Protein AF-A0A8S8YM95-F1 (afdb_monomer)

Foldseek 3Di:
DQQCPQPAAAPVVVDPDDDHAQCSNAQDPADDPGHRAHQQCNLRHHPVQALQSNFNQARDQQASLNAGCRPVGPRHAPCSPDRDRRPDPPDNVDVPDDDDDDPPPDPPPPPPPVPDPDPPWDWDDDDPDIDGD

Mean predicted aligned error: 15.98 Å

pLDDT: mean 72.04, std 20.84, range [33.16, 95.81]

Secondary structure (DSSP, 8-state):
--SS-SSPEEGGG--SS-PEES-TTS-----SSSTTS--SSSSSS-TTT-TTTT-TT----SS-SS----TTSTT--TTTTS-S----TTTGGGTTS---S-----TTSHHHHTSSS-TT--EEEETTEEEE-

Radius of gyration: 26.48 Å; Cα contacts (8 Å, |Δi|>4): 228; chains: 1; bounding box: 58×29×71 Å

Solvent-accessible surface area (backbone atoms only — not comparable to full-atom values): 8277 Å² total; per-residue (Å²): 83,50,80,56,68,58,81,37,36,27,69,90,46,73,68,97,68,78,72,48,25,71,30,59,83,42,65,24,67,6,67,73,80,39,26,24,20,49,33,80,50,70,65,24,45,14,50,91,69,22,64,28,50,84,38,49,60,25,44,44,35,82,46,71,56,74,42,18,43,38,82,89,26,75,71,31,28,76,36,54,86,50,68,65,76,63,82,42,106,72,67,56,92,53,90,86,72,77,89,90,74,83,91,74,72,65,87,84,64,66,81,66,68,77,78,78,81,66,97,85,74,62,76,48,80,57,86,97,44,76,51,84,113

Structure (mmCIF, N/CA/C/O backbone):
data_AF-A0A8S8YM95-F1
#
_entry.id   AF-A0A8S8YM95-F1
#
loop_
_atom_site.group_PDB
_atom_site.id
_atom_site.type_symbol
_atom_site.label_atom_id
_atom_site.label_alt_id
_atom_site.label_comp_id
_atom_site.label_asym_id
_atom_site.label_entity_id
_atom_site.label_seq_id
_atom_site.pdbx_PDB_ins_code
_atom_site.Cartn_x
_atom_site.Cartn_y
_atom_site.Cartn_z
_atom_site.occupancy
_atom_site.B_iso_or_equiv
_atom_site.auth_seq_id
_atom_site.auth_comp_id
_atom_site.auth_asym_id
_atom_site.auth_atom_id
_atom_site.pdbx_PDB_model_num
ATOM 1 N N . MET A 1 1 ? 10.952 -3.399 -21.372 1.00 81.75 1 MET A N 1
ATOM 2 C CA . MET A 1 1 ? 9.964 -2.515 -22.017 1.00 81.75 1 MET A CA 1
ATOM 3 C C . MET A 1 1 ? 9.053 -2.139 -20.883 1.00 81.75 1 MET A C 1
ATOM 5 O O . MET A 1 1 ? 8.759 -3.029 -20.107 1.00 81.75 1 MET A O 1
ATOM 9 N N . ASP A 1 2 ? 8.822 -0.853 -20.719 1.00 87.62 2 ASP A N 1
ATOM 10 C CA . ASP A 1 2 ? 8.059 -0.254 -19.628 1.00 87.62 2 ASP A CA 1
ATOM 11 C C . ASP A 1 2 ? 7.033 0.608 -20.369 1.00 87.62 2 ASP A C 1
ATOM 13 O O . ASP A 1 2 ? 7.421 1.534 -21.101 1.00 87.62 2 ASP A O 1
ATOM 17 N N . TYR A 1 3 ? 5.794 0.126 -20.424 1.00 90.31 3 TYR A N 1
ATOM 18 C CA . TYR A 1 3 ? 4.789 0.626 -21.358 1.00 90.31 3 TYR A CA 1
ATOM 19 C C . TYR A 1 3 ? 4.134 1.916 -20.859 1.00 90.31 3 TYR A C 1
ATOM 21 O O . TYR A 1 3 ? 3.833 2.797 -21.674 1.00 90.31 3 TYR A O 1
ATOM 29 N N . ASP A 1 4 ? 3.942 2.049 -19.554 1.00 91.31 4 ASP A N 1
ATOM 30 C CA . ASP A 1 4 ? 3.320 3.196 -18.894 1.00 91.31 4 ASP A CA 1
ATOM 31 C C . ASP A 1 4 ? 4.331 4.150 -18.229 1.00 91.31 4 ASP A C 1
ATOM 33 O O . ASP A 1 4 ? 3.998 5.312 -17.971 1.00 91.31 4 ASP A O 1
ATOM 37 N N . GLY A 1 5 ? 5.592 3.740 -18.101 1.00 91.75 5 GLY A N 1
ATOM 38 C CA . GLY A 1 5 ? 6.712 4.579 -17.694 1.00 91.75 5 GLY A CA 1
ATOM 39 C C . GLY A 1 5 ? 6.876 4.712 -16.185 1.00 91.75 5 GLY A C 1
ATOM 40 O O . GLY A 1 5 ? 7.433 5.729 -15.753 1.00 91.75 5 GLY A O 1
ATOM 41 N N . ASP A 1 6 ? 6.374 3.760 -15.399 1.00 90.88 6 ASP A N 1
ATOM 42 C CA . ASP A 1 6 ? 6.387 3.808 -13.932 1.00 90.88 6 ASP A CA 1
ATOM 43 C C . ASP A 1 6 ? 7.690 3.288 -13.297 1.00 90.88 6 ASP A C 1
ATOM 45 O O . ASP A 1 6 ? 7.980 3.523 -12.118 1.00 90.88 6 ASP A O 1
ATOM 49 N N . GLY A 1 7 ? 8.555 2.690 -14.119 1.00 89.12 7 GLY A N 1
ATOM 50 C CA . GLY A 1 7 ? 9.849 2.159 -13.712 1.00 89.12 7 GLY A CA 1
ATOM 51 C C . GLY A 1 7 ? 9.847 0.668 -13.384 1.00 89.12 7 GLY A C 1
ATOM 52 O O . GLY A 1 7 ? 10.921 0.146 -13.051 1.00 89.12 7 GLY A O 1
ATOM 53 N N . PHE A 1 8 ? 8.717 -0.024 -13.518 1.00 89.25 8 PHE A N 1
ATOM 54 C CA . PHE A 1 8 ? 8.639 -1.479 -13.542 1.00 89.25 8 PHE A CA 1
ATOM 55 C C . PHE A 1 8 ? 8.691 -1.992 -14.986 1.00 89.25 8 PHE A C 1
ATOM 57 O O . PHE A 1 8 ? 8.282 -1.341 -15.942 1.00 89.25 8 PHE A O 1
ATOM 64 N N . GLU A 1 9 ? 9.326 -3.149 -15.190 1.00 88.19 9 GLU A N 1
ATOM 65 C CA . GLU A 1 9 ? 9.436 -3.717 -16.533 1.00 88.19 9 GLU A CA 1
ATOM 66 C C . GLU A 1 9 ? 8.278 -4.668 -16.834 1.00 88.19 9 GLU A C 1
ATOM 68 O O . GLU A 1 9 ? 7.996 -5.587 -16.072 1.00 88.19 9 GLU A O 1
ATOM 73 N N . ASP A 1 10 ? 7.659 -4.527 -18.003 1.00 88.19 10 ASP A N 1
ATOM 74 C CA . ASP A 1 10 ? 6.636 -5.460 -18.462 1.00 88.19 10 ASP A CA 1
ATOM 75 C C . ASP A 1 10 ? 7.234 -6.854 -18.678 1.00 88.19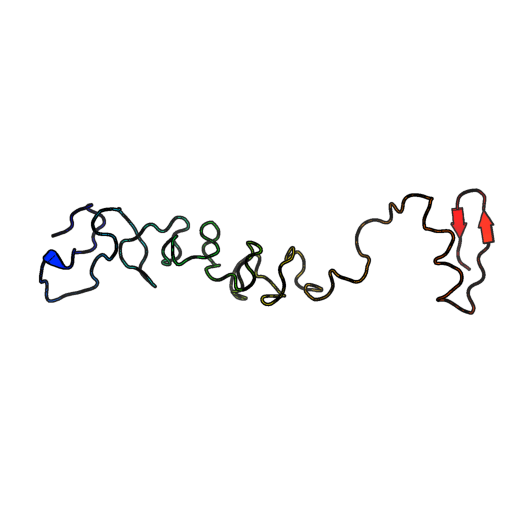 10 ASP A C 1
ATOM 77 O O . ASP A 1 10 ? 8.319 -7.007 -19.258 1.00 88.19 10 ASP A O 1
ATOM 81 N N . LEU A 1 11 ? 6.458 -7.903 -18.388 1.00 77.81 11 LEU A N 1
ATOM 82 C CA . LEU A 1 11 ? 6.819 -9.302 -18.680 1.00 77.81 11 L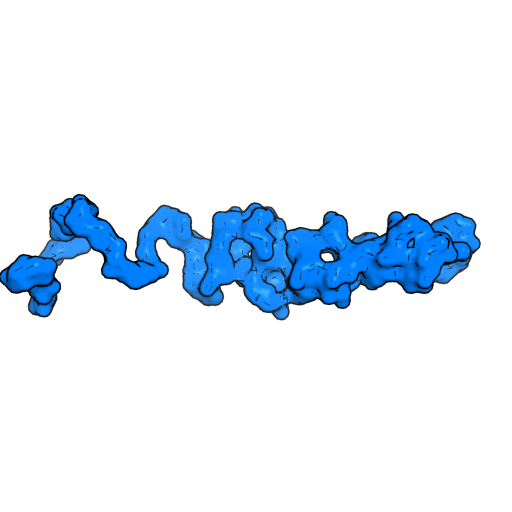EU A CA 1
ATOM 83 C C . LEU A 1 11 ? 7.224 -9.524 -20.156 1.00 77.81 11 LEU A C 1
ATOM 85 O O . LEU A 1 11 ? 8.025 -10.406 -20.483 1.00 77.81 11 LEU A O 1
ATOM 89 N N . SER A 1 12 ? 6.714 -8.687 -21.066 1.00 67.25 12 SER A N 1
ATOM 90 C CA . SER A 1 12 ? 7.060 -8.705 -22.494 1.00 67.25 12 SER A CA 1
ATOM 91 C C . SER A 1 12 ? 8.530 -8.359 -22.780 1.00 67.25 12 SER A C 1
ATOM 93 O O . SER A 1 12 ? 9.008 -8.587 -23.894 1.00 67.25 12 SER A O 1
ATOM 95 N N . ALA A 1 13 ? 9.271 -7.838 -21.799 1.00 65.19 13 ALA A N 1
ATOM 96 C CA . ALA A 1 13 ? 10.684 -7.502 -21.923 1.00 65.19 13 ALA A CA 1
ATOM 97 C C . ALA A 1 13 ? 11.620 -8.721 -21.882 1.00 65.19 13 ALA A C 1
ATOM 99 O O . ALA A 1 13 ? 12.749 -8.622 -22.366 1.00 65.19 13 ALA A O 1
ATOM 100 N N . GLY A 1 14 ? 11.179 -9.861 -21.327 1.00 61.97 14 GLY A N 1
ATOM 101 C CA . GLY A 1 14 ? 12.005 -11.071 -21.206 1.00 61.97 14 GLY A CA 1
ATOM 102 C C . GLY A 1 14 ? 13.326 -10.854 -20.449 1.00 61.97 14 GLY A C 1
ATOM 103 O O . GLY A 1 14 ? 14.308 -11.555 -20.714 1.00 61.97 14 GLY A O 1
ATOM 104 N N . GLY A 1 15 ? 13.365 -9.852 -19.565 1.00 64.25 15 GLY A N 1
ATOM 105 C CA . GLY A 1 15 ? 14.517 -9.491 -18.747 1.00 64.25 15 GLY A CA 1
ATOM 106 C C . GLY A 1 15 ? 14.844 -10.573 -17.706 1.00 64.25 15 GLY A C 1
ATOM 107 O O . GLY A 1 15 ? 13.944 -11.227 -17.194 1.00 64.25 15 GLY A O 1
ATOM 108 N N . PRO A 1 16 ? 16.122 -10.824 -17.369 1.00 63.19 16 PRO A N 1
ATOM 109 C CA . PRO A 1 16 ? 16.483 -11.762 -16.298 1.00 63.19 16 PRO A CA 1
ATOM 110 C C . PRO A 1 16 ? 16.284 -11.222 -14.869 1.00 63.19 16 PRO A C 1
ATOM 112 O O . PRO A 1 16 ? 16.596 -11.939 -13.917 1.00 63.19 16 PRO A O 1
ATOM 115 N N . TRP A 1 17 ? 15.859 -9.966 -14.702 1.00 68.88 17 TRP A N 1
ATOM 116 C CA . TRP A 1 17 ? 15.912 -9.230 -13.438 1.00 68.88 17 TRP A CA 1
ATOM 117 C C . TRP A 1 17 ? 14.526 -8.670 -13.119 1.00 68.88 17 TRP A C 1
ATOM 119 O O . TRP A 1 17 ? 14.143 -7.675 -13.702 1.00 68.88 17 TRP A O 1
ATOM 129 N N . GLY A 1 18 ? 13.788 -9.327 -12.217 1.00 70.19 18 G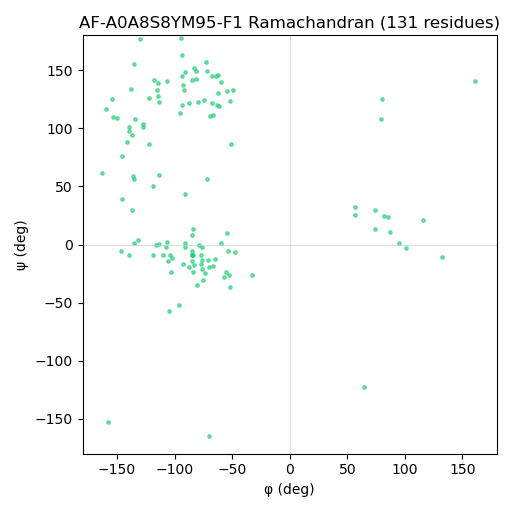LY A N 1
ATOM 130 C CA . GLY A 1 18 ? 12.438 -8.891 -11.825 1.00 70.19 18 GLY A CA 1
ATOM 131 C C . GLY A 1 18 ? 12.427 -7.598 -11.003 1.00 70.19 18 GLY A C 1
ATOM 132 O O . GLY A 1 18 ? 13.477 -6.972 -10.864 1.00 70.19 18 GLY A O 1
ATOM 133 N N . PRO A 1 19 ? 11.317 -7.253 -10.332 1.00 80.94 19 PRO A N 1
ATOM 134 C CA . PRO A 1 19 ? 9.943 -7.724 -10.529 1.00 80.94 19 PRO A CA 1
ATOM 135 C C . PRO A 1 19 ? 9.297 -7.159 -11.803 1.00 80.94 19 PRO A C 1
ATOM 137 O O . PRO A 1 19 ? 9.727 -6.123 -12.300 1.00 80.94 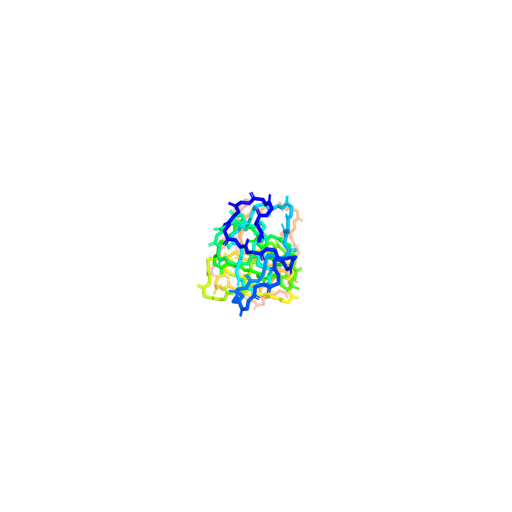19 PRO A O 1
ATOM 140 N N . TYR A 1 20 ? 8.285 -7.859 -12.320 1.00 88.81 20 TYR A N 1
ATOM 141 C CA . TYR A 1 20 ? 7.543 -7.411 -13.496 1.00 88.81 20 TYR A CA 1
ATOM 142 C C . TYR A 1 20 ? 6.341 -6.576 -13.089 1.00 88.81 20 TYR A C 1
ATOM 144 O O . TYR A 1 20 ? 5.753 -6.847 -12.046 1.00 88.81 20 TYR A O 1
ATOM 152 N N . ASP A 1 21 ? 5.984 -5.628 -13.941 1.00 90.94 21 ASP A N 1
ATOM 153 C CA . ASP A 1 21 ? 4.738 -4.887 -13.831 1.00 90.94 21 ASP A CA 1
ATOM 154 C C . ASP A 1 21 ? 3.531 -5.810 -14.107 1.00 90.94 21 ASP A C 1
ATOM 156 O O . ASP A 1 21 ? 3.431 -6.455 -15.163 1.00 90.94 21 ASP A O 1
ATOM 160 N N . ASP A 1 22 ? 2.636 -5.904 -13.127 1.00 91.62 22 ASP A N 1
ATOM 161 C CA . ASP A 1 22 ? 1.358 -6.612 -13.193 1.00 91.62 22 ASP A CA 1
ATOM 162 C C . ASP A 1 22 ? 0.258 -5.748 -13.841 1.00 91.62 22 ASP A C 1
ATOM 164 O O . ASP A 1 22 ? -0.753 -6.285 -14.316 1.00 91.62 22 ASP A O 1
ATOM 168 N N . CYS A 1 23 ? 0.469 -4.433 -13.903 1.00 92.56 23 CYS A N 1
ATOM 169 C CA . CYS A 1 23 ? -0.425 -3.397 -14.403 1.00 92.56 23 CYS A CA 1
ATOM 170 C C . CYS A 1 23 ? 0.159 -2.624 -15.597 1.00 92.56 23 CYS A C 1
ATOM 172 O O . CYS A 1 23 ? -0.009 -1.423 -15.686 1.00 92.56 23 CYS A O 1
ATOM 174 N N . VAL A 1 24 ? 0.635 -3.356 -16.613 1.00 91.69 24 VAL A N 1
ATOM 175 C CA . VAL A 1 24 ? 1.215 -2.914 -17.915 1.00 91.69 24 VAL A CA 1
ATOM 176 C C . VAL A 1 24 ? 0.667 -1.617 -18.554 1.00 91.69 24 VAL A C 1
ATOM 178 O O . VAL A 1 24 ? 1.297 -1.024 -19.429 1.00 91.69 24 VAL A O 1
ATOM 181 N N . TYR A 1 25 ? -0.573 -1.221 -18.267 1.00 91.06 25 TYR A N 1
ATOM 182 C CA . TYR A 1 25 ? -1.227 -0.056 -18.869 1.00 91.06 25 TYR A CA 1
ATOM 183 C C . TYR A 1 25 ? -1.562 1.065 -17.876 1.00 91.06 25 TYR A C 1
ATOM 185 O O . TYR A 1 25 ? -2.133 2.075 -18.302 1.00 91.06 25 TYR A O 1
ATOM 193 N N . GLU A 1 26 ? -1.258 0.898 -16.594 1.00 91.44 26 GLU A N 1
ATOM 194 C CA . GLU A 1 26 ? -1.662 1.776 -15.503 1.00 91.44 26 GLU A CA 1
ATOM 195 C C . GLU A 1 26 ? -0.484 2.072 -14.586 1.00 91.44 26 GLU A C 1
ATOM 197 O O . GLU A 1 26 ? -0.117 1.246 -13.766 1.00 91.44 26 GLU A O 1
ATOM 202 N N . HIS A 1 27 ? 0.009 3.310 -14.659 1.00 92.44 27 HIS A N 1
ATOM 203 C CA . HIS A 1 27 ? 1.167 3.725 -13.882 1.00 92.44 27 HIS A CA 1
ATOM 204 C C . HIS A 1 27 ? 0.904 3.609 -12.379 1.00 92.44 27 HIS A C 1
ATOM 206 O O . HIS A 1 27 ? 0.073 4.346 -11.828 1.00 92.44 27 HIS A O 1
ATOM 212 N N . GLY A 1 28 ? 1.702 2.784 -11.711 1.00 93.62 28 GLY A N 1
ATOM 213 C CA . GLY A 1 28 ? 1.538 2.461 -10.308 1.00 93.62 28 GLY A CA 1
ATOM 214 C C . GLY A 1 28 ? 2.799 2.590 -9.466 1.00 93.62 28 GLY A C 1
ATOM 215 O O . GLY A 1 28 ? 3.877 2.937 -9.942 1.00 93.62 28 GLY A O 1
ATOM 216 N N . THR A 1 29 ? 2.655 2.362 -8.162 1.00 93.88 29 THR A N 1
ATOM 217 C CA . THR A 1 29 ? 3.794 2.298 -7.226 1.00 93.88 29 THR A CA 1
ATOM 218 C C . THR A 1 29 ? 3.718 1.131 -6.252 1.00 93.88 29 THR A C 1
ATOM 220 O O . THR A 1 29 ? 4.627 0.984 -5.431 1.00 93.88 29 THR A O 1
ATOM 223 N N . SER A 1 30 ? 2.691 0.285 -6.350 1.00 95.38 30 SER A N 1
ATOM 224 C CA . SER A 1 30 ? 2.540 -0.888 -5.494 1.00 95.38 30 SER A CA 1
ATOM 225 C C . SER A 1 30 ? 3.695 -1.881 -5.694 1.00 95.38 30 SER A C 1
ATOM 227 O O . SER A 1 30 ? 4.262 -2.029 -6.782 1.00 95.38 30 SER A O 1
ATOM 229 N N . VAL A 1 31 ? 4.082 -2.564 -4.612 1.00 93.19 31 VAL A N 1
ATOM 230 C CA . VAL A 1 31 ? 5.265 -3.447 -4.563 1.00 93.19 31 VAL A CA 1
ATOM 231 C C . VAL A 1 31 ? 5.064 -4.747 -3.776 1.00 93.19 31 VAL A C 1
ATOM 233 O O . VAL A 1 31 ? 5.965 -5.592 -3.780 1.00 93.19 31 VAL A O 1
ATOM 236 N N . ARG A 1 32 ? 3.950 -4.918 -3.053 1.00 91.62 32 ARG A N 1
ATOM 237 C CA . ARG A 1 32 ? 3.733 -6.059 -2.144 1.00 91.62 32 ARG A CA 1
ATOM 238 C C . ARG A 1 32 ? 2.939 -7.195 -2.775 1.00 91.62 32 ARG A C 1
ATOM 240 O O . ARG A 1 32 ? 3.382 -8.341 -2.698 1.00 91.62 32 ARG A O 1
ATOM 247 N N . ASP A 1 33 ? 1.782 -6.890 -3.346 1.00 92.69 33 ASP A N 1
ATOM 248 C CA . ASP A 1 33 ? 0.821 -7.855 -3.885 1.00 92.69 33 ASP A CA 1
ATOM 249 C C . ASP A 1 33 ? 0.840 -7.890 -5.410 1.00 92.69 33 ASP A C 1
ATOM 251 O O . ASP A 1 33 ? 1.101 -8.943 -5.994 1.00 92.69 33 ASP A O 1
ATOM 255 N N . ARG A 1 34 ? 0.606 -6.736 -6.033 1.00 92.62 34 ARG A N 1
ATOM 256 C CA . ARG A 1 34 ? 0.641 -6.525 -7.476 1.00 92.62 34 ARG A CA 1
ATOM 257 C C . ARG A 1 34 ? 1.654 -5.437 -7.725 1.00 92.62 34 ARG A C 1
ATOM 259 O O . ARG A 1 34 ? 1.589 -4.404 -7.074 1.00 92.62 34 ARG A O 1
ATOM 266 N N . ILE A 1 35 ? 2.637 -5.674 -8.571 1.00 92.69 35 ILE A N 1
ATOM 267 C CA . ILE A 1 35 ? 3.753 -4.742 -8.741 1.00 92.69 35 ILE A CA 1
ATOM 268 C C . ILE A 1 35 ? 3.441 -3.787 -9.891 1.00 92.69 35 ILE A C 1
ATOM 270 O O . ILE A 1 35 ? 2.930 -4.245 -10.902 1.00 92.69 35 ILE A O 1
ATOM 274 N N . GLY A 1 36 ? 3.728 -2.492 -9.732 1.00 92.25 36 GLY A N 1
ATOM 275 C CA . GLY A 1 36 ? 3.458 -1.481 -10.770 1.00 92.25 36 GLY A CA 1
ATOM 276 C C . GLY A 1 36 ? 1.981 -1.107 -10.921 1.00 92.25 36 GLY A C 1
ATOM 277 O O . GLY A 1 36 ? 1.591 -0.433 -11.858 1.00 92.25 36 GLY A O 1
ATOM 278 N N . CYS A 1 37 ? 1.130 -1.495 -9.970 1.00 95.25 37 CYS A N 1
ATOM 279 C CA . CYS A 1 37 ? -0.281 -1.122 -9.951 1.00 95.25 37 CYS A CA 1
ATOM 280 C C . CYS A 1 37 ? -0.535 0.143 -9.120 1.00 95.25 37 CYS A C 1
ATOM 282 O O . CYS A 1 37 ? 0.304 0.591 -8.326 1.00 95.25 37 CYS A O 1
ATOM 284 N N . LEU A 1 38 ? -1.707 0.743 -9.336 1.00 95.44 38 LEU A N 1
ATOM 285 C CA . LEU A 1 38 ? -2.148 1.924 -8.603 1.00 95.44 38 LEU A CA 1
ATOM 286 C C . LEU A 1 38 ? -2.108 1.665 -7.087 1.00 95.44 38 LEU A C 1
ATOM 288 O O . LEU A 1 38 ? -2.571 0.624 -6.635 1.00 95.44 38 LEU A O 1
ATOM 292 N N . ASP A 1 39 ? -1.523 2.610 -6.356 1.00 95.31 39 ASP A N 1
ATOM 293 C CA . ASP A 1 39 ? -1.343 2.613 -4.901 1.00 95.31 39 ASP A CA 1
ATOM 294 C C . ASP A 1 39 ? -1.613 4.051 -4.428 1.00 95.31 39 ASP A C 1
ATOM 296 O O . ASP A 1 39 ? -0.794 4.961 -4.623 1.00 95.31 39 ASP A O 1
ATOM 300 N N . SER A 1 40 ? -2.832 4.286 -3.954 1.00 94.38 40 SER A N 1
ATOM 301 C CA . SER A 1 40 ? -3.399 5.604 -3.673 1.00 94.38 40 SER A CA 1
ATOM 302 C C . SER A 1 40 ? -2.841 6.222 -2.397 1.0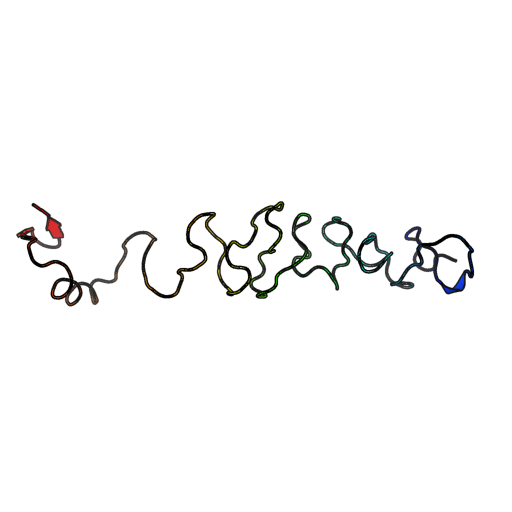0 94.38 40 SER A C 1
ATOM 304 O O . SER A 1 40 ? -2.705 7.452 -2.318 1.00 94.38 40 SER A O 1
ATOM 306 N N . ASP A 1 41 ? -2.479 5.399 -1.418 1.00 93.12 41 ASP A N 1
ATOM 307 C CA . ASP A 1 41 ? -1.998 5.839 -0.113 1.00 93.12 41 ASP A CA 1
ATOM 308 C C . ASP A 1 41 ? -0.476 5.652 0.079 1.00 93.12 41 ASP A C 1
ATOM 310 O O . ASP A 1 41 ? 0.144 6.326 0.916 1.00 93.12 41 ASP A O 1
ATOM 314 N N . GLY A 1 42 ? 0.166 4.881 -0.799 1.00 93.69 42 GLY A N 1
ATOM 315 C CA . GLY A 1 42 ? 1.612 4.751 -0.923 1.00 93.69 42 GLY A CA 1
ATOM 316 C C . GLY A 1 42 ? 2.237 3.788 0.082 1.00 93.69 42 GLY A C 1
ATOM 317 O O . GLY A 1 42 ? 3.413 3.965 0.436 1.00 93.69 42 GLY A O 1
ATOM 318 N N . ASP A 1 43 ? 1.486 2.824 0.607 1.00 92.00 43 ASP A N 1
ATOM 319 C CA . ASP A 1 43 ? 1.998 1.853 1.576 1.00 92.00 43 ASP A CA 1
ATOM 320 C C . ASP A 1 43 ? 2.694 0.633 0.936 1.00 92.00 43 ASP A C 1
ATOM 322 O O . ASP A 1 43 ? 3.460 -0.100 1.599 1.00 92.00 43 ASP A O 1
ATOM 326 N N . GLY A 1 44 ? 2.487 0.471 -0.372 1.00 93.56 44 GLY A N 1
ATOM 327 C CA . GLY A 1 44 ? 3.025 -0.581 -1.213 1.00 93.56 44 GLY A CA 1
ATOM 328 C C . GLY A 1 44 ? 2.059 -1.719 -1.540 1.00 93.56 44 GLY A C 1
ATOM 329 O O . GLY A 1 44 ? 2.483 -2.610 -2.284 1.00 93.56 44 GLY A O 1
ATOM 330 N N . TRP A 1 45 ? 0.836 -1.750 -1.018 1.00 94.62 45 TRP A N 1
ATOM 331 C CA . TRP A 1 45 ? -0.257 -2.565 -1.554 1.00 94.62 45 TRP A CA 1
ATOM 332 C C . TRP A 1 45 ? -0.934 -1.837 -2.719 1.00 94.62 45 TRP A C 1
ATOM 334 O O . TRP A 1 45 ? -0.859 -0.621 -2.842 1.00 94.62 45 TRP A O 1
ATOM 344 N N . SER A 1 46 ? -1.503 -2.591 -3.655 1.00 95.81 46 SER A N 1
ATOM 345 C CA . SER A 1 46 ? -2.283 -2.005 -4.747 1.00 95.81 46 SER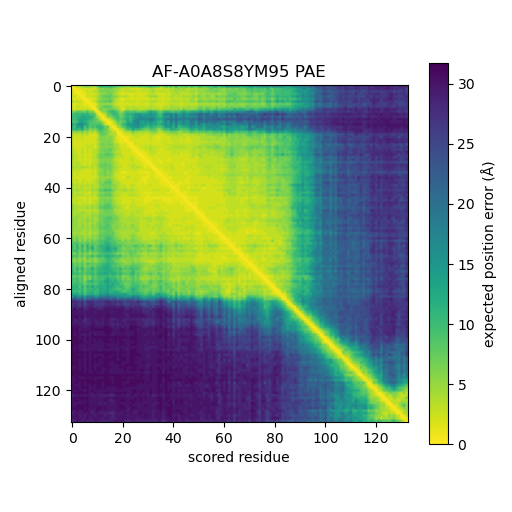 A CA 1
ATOM 346 C C . SER A 1 46 ? -3.708 -1.692 -4.299 1.00 95.81 46 SER A C 1
ATOM 348 O O . SER A 1 46 ? -4.266 -2.473 -3.542 1.00 95.81 46 SER A O 1
ATOM 350 N N . ASP A 1 47 ? -4.352 -0.663 -4.851 1.00 93.94 47 ASP A N 1
ATOM 351 C CA . ASP A 1 47 ? -5.747 -0.288 -4.536 1.00 93.94 47 ASP A CA 1
ATOM 352 C C . ASP A 1 47 ? -6.753 -1.443 -4.731 1.00 93.94 47 ASP A C 1
ATOM 354 O O . ASP A 1 47 ? -7.843 -1.440 -4.172 1.00 93.94 47 ASP A O 1
ATOM 358 N N . GLU A 1 48 ? -6.432 -2.439 -5.568 1.00 93.06 48 GLU A N 1
ATOM 359 C CA . GLU A 1 48 ? -7.293 -3.617 -5.763 1.00 93.06 48 GLU A CA 1
ATOM 360 C C . GLU A 1 48 ? -7.070 -4.702 -4.693 1.00 93.06 48 GLU A C 1
ATOM 362 O O . GLU A 1 48 ? -7.943 -5.548 -4.484 1.00 93.06 48 GLU A O 1
ATOM 367 N N . GLY A 1 49 ? -5.898 -4.714 -4.056 1.00 90.62 49 GLY A N 1
ATOM 368 C CA . GLY A 1 49 ? -5.535 -5.621 -2.965 1.00 90.62 49 GLY A CA 1
ATOM 369 C C . GLY A 1 49 ? -5.558 -4.978 -1.578 1.00 90.62 49 GLY A C 1
ATOM 370 O O . GLY A 1 49 ? -5.433 -5.706 -0.595 1.00 90.62 49 GLY A O 1
ATOM 371 N N . ASP A 1 50 ? -5.717 -3.659 -1.514 1.00 93.81 50 ASP A N 1
ATOM 372 C CA . ASP A 1 50 ? -5.860 -2.867 -0.306 1.00 93.81 50 ASP A CA 1
ATOM 373 C C . ASP A 1 50 ? -7.348 -2.649 -0.007 1.00 93.81 50 ASP A C 1
ATOM 375 O O . ASP A 1 50 ? -8.077 -2.005 -0.763 1.00 93.81 50 ASP A O 1
ATOM 379 N N . GLU A 1 51 ? -7.828 -3.229 1.092 1.00 91.94 51 GLU A N 1
ATOM 380 C CA . GLU A 1 51 ? -9.228 -3.071 1.502 1.00 91.94 51 GLU A CA 1
ATOM 381 C C . GLU A 1 51 ? -9.502 -1.698 2.154 1.00 91.94 51 GLU A C 1
ATOM 383 O O . GLU A 1 51 ? -10.663 -1.338 2.366 1.00 91.94 51 GLU A O 1
ATOM 388 N N . VAL A 1 52 ? -8.450 -0.915 2.430 1.00 90.94 52 VAL A N 1
ATOM 389 C CA . VAL A 1 52 ? -8.463 0.411 3.063 1.00 90.94 52 VAL A CA 1
ATOM 390 C C . VAL A 1 52 ? -7.508 1.373 2.326 1.00 90.94 52 VAL A C 1
ATOM 392 O O . VAL A 1 52 ? -6.621 1.977 2.926 1.00 90.94 52 VAL A O 1
ATOM 395 N N . ASP A 1 53 ? -7.765 1.566 1.029 1.00 91.69 53 ASP A N 1
ATOM 396 C CA . ASP A 1 53 ? -6.963 2.327 0.046 1.00 91.69 53 ASP A CA 1
ATOM 397 C C . ASP A 1 53 ? -6.728 3.831 0.335 1.00 91.69 53 ASP A C 1
ATOM 399 O O . ASP A 1 53 ? -6.117 4.551 -0.464 1.00 91.69 53 ASP A O 1
ATOM 403 N N . ASP A 1 54 ? -7.232 4.344 1.459 1.00 89.56 54 ASP A N 1
ATOM 404 C CA . ASP A 1 54 ? -7.083 5.729 1.899 1.00 89.56 54 ASP A CA 1
ATOM 405 C C . ASP A 1 54 ? -6.235 5.893 3.173 1.00 89.56 54 ASP A C 1
ATOM 407 O O . ASP A 1 54 ? -6.022 7.028 3.636 1.00 89.56 54 ASP A O 1
ATOM 411 N N . ASN A 1 55 ? -5.722 4.795 3.736 1.00 87.81 55 ASN A N 1
ATOM 412 C CA . ASN A 1 55 ? -5.040 4.781 5.023 1.00 87.81 55 ASN A CA 1
ATOM 413 C C . ASN A 1 55 ? -3.775 3.903 4.990 1.00 87.81 55 ASN A C 1
ATOM 415 O O . ASN A 1 55 ? -3.828 2.756 5.421 1.00 87.81 55 ASN A O 1
ATOM 419 N N . PRO A 1 56 ? -2.586 4.491 4.739 1.00 91.44 56 PRO A N 1
ATOM 420 C CA . PRO A 1 56 ? -1.354 3.736 4.479 1.00 91.44 56 PRO A CA 1
ATOM 421 C C . PRO A 1 56 ? -0.971 2.657 5.507 1.00 91.44 56 PRO A C 1
ATOM 423 O O . PRO A 1 56 ? -0.350 1.654 5.184 1.00 91.44 56 PRO A O 1
ATOM 426 N N . PRO A 1 57 ? -1.186 2.838 6.819 1.00 90.38 57 PRO A N 1
ATOM 427 C CA . PRO A 1 57 ? -0.854 1.784 7.767 1.00 90.38 57 PRO A CA 1
ATOM 428 C C . PRO A 1 57 ? -1.886 0.643 7.844 1.00 90.38 57 PRO A C 1
ATOM 430 O O . PRO A 1 57 ? -1.684 -0.262 8.661 1.00 90.38 57 PRO A O 1
ATOM 433 N N . GLN A 1 58 ? -2.969 0.686 7.076 1.00 91.81 58 GLN A N 1
ATOM 434 C CA . GLN A 1 58 ? -4.019 -0.323 6.985 1.00 91.81 58 GLN A CA 1
ATOM 435 C C . GLN A 1 58 ? -4.066 -0.871 5.560 1.00 91.81 58 GLN A C 1
ATOM 437 O O . GLN A 1 58 ? -3.866 -0.111 4.638 1.00 91.81 58 GLN A O 1
ATOM 442 N N . TRP A 1 59 ? -4.294 -2.176 5.405 1.00 91.12 59 TRP A N 1
ATOM 443 C CA . TRP A 1 59 ? -4.388 -2.806 4.077 1.00 91.12 59 TRP A CA 1
ATOM 444 C C . TRP A 1 59 ? -5.380 -3.980 4.010 1.00 91.12 59 TRP A C 1
ATOM 446 O O . TRP A 1 59 ? -5.576 -4.592 2.966 1.00 91.12 59 TRP A O 1
ATOM 456 N N . GLU A 1 60 ? -5.948 -4.374 5.151 1.00 90.94 60 GLU A N 1
ATOM 457 C CA . GLU A 1 60 ? -6.818 -5.545 5.313 1.00 90.94 60 GLU A CA 1
ATOM 458 C C . GLU A 1 60 ? -7.983 -5.132 6.214 1.00 90.94 60 GLU A C 1
ATOM 460 O O . GLU A 1 60 ? -7.740 -4.505 7.244 1.00 90.94 60 GLU A O 1
ATOM 465 N N . ASP A 1 61 ? -9.208 -5.478 5.833 1.00 89.19 61 ASP A N 1
ATOM 466 C CA . ASP A 1 61 ? -10.473 -5.222 6.525 1.00 89.19 61 ASP A CA 1
ATOM 467 C C . ASP A 1 61 ? -11.378 -6.461 6.370 1.00 89.19 61 ASP A C 1
ATOM 469 O O . ASP A 1 61 ? -12.199 -6.595 5.456 1.00 89.19 61 ASP A O 1
ATOM 473 N N . ALA A 1 62 ? -11.229 -7.407 7.297 1.00 88.88 62 ALA A N 1
ATOM 474 C CA . ALA A 1 62 ? -11.876 -8.708 7.204 1.00 88.88 62 ALA A CA 1
ATOM 475 C C . ALA A 1 62 ? -13.409 -8.660 7.323 1.00 88.88 62 ALA A C 1
ATOM 477 O O . ALA A 1 62 ? -14.078 -9.637 6.946 1.00 88.88 62 ALA A O 1
ATOM 478 N N . ASP A 1 63 ? -13.985 -7.579 7.857 1.00 85.88 63 ASP A N 1
ATOM 479 C CA . ASP A 1 63 ? -15.432 -7.438 8.029 1.00 85.88 63 ASP A CA 1
ATOM 480 C C . ASP A 1 63 ? -16.097 -6.400 7.110 1.00 85.88 63 ASP A C 1
ATOM 482 O O . ASP A 1 63 ? -17.331 -6.425 6.955 1.00 85.88 63 ASP A O 1
ATOM 486 N N . GLY A 1 64 ? -15.290 -5.612 6.399 1.00 86.38 64 GLY A N 1
ATOM 487 C CA . GLY A 1 64 ? -15.705 -4.701 5.343 1.00 86.38 64 GLY A CA 1
ATOM 488 C C . GLY A 1 64 ? -16.410 -3.453 5.868 1.00 86.38 64 GLY A C 1
ATOM 489 O O . GLY A 1 64 ? -17.332 -2.955 5.203 1.00 86.38 64 GLY A O 1
ATOM 490 N N . ASP A 1 65 ? -16.084 -2.997 7.078 1.00 82.88 65 ASP A N 1
ATOM 491 C CA . ASP A 1 65 ? -16.660 -1.792 7.679 1.00 82.88 65 ASP A CA 1
ATOM 492 C C . ASP A 1 65 ? -15.879 -0.498 7.392 1.00 82.88 65 ASP A C 1
ATOM 494 O O . ASP A 1 65 ? -16.358 0.596 7.728 1.00 82.88 65 ASP A O 1
ATOM 498 N N . GLY A 1 66 ? -14.760 -0.614 6.673 1.00 82.94 66 GLY A N 1
ATOM 499 C CA . GLY A 1 66 ? -13.873 0.471 6.272 1.00 82.94 66 GLY A CA 1
ATOM 500 C C . GLY A 1 66 ? -12.808 0.812 7.313 1.00 82.94 66 GLY A C 1
ATOM 501 O O . GLY A 1 66 ? -12.169 1.858 7.190 1.00 82.94 66 GLY A O 1
ATOM 502 N N . PHE A 1 67 ? -12.631 -0.008 8.353 1.00 84.69 67 PHE A N 1
ATOM 503 C CA . PHE A 1 67 ? -11.546 0.129 9.319 1.00 84.69 67 PHE A CA 1
ATOM 504 C C . PHE A 1 67 ? -10.592 -1.056 9.218 1.00 84.69 67 PHE A C 1
ATOM 506 O O . PHE A 1 67 ? -10.972 -2.200 9.422 1.00 84.69 67 PHE A O 1
ATOM 513 N N . GLY A 1 68 ? -9.315 -0.772 8.967 1.00 87.75 68 GLY A N 1
ATOM 514 C CA . GLY A 1 68 ? -8.348 -1.846 8.785 1.00 87.75 68 GLY A CA 1
ATOM 515 C C . GLY A 1 68 ? -7.990 -2.593 10.067 1.00 87.75 68 GLY A C 1
ATOM 516 O O . GLY A 1 68 ? -7.920 -2.025 11.157 1.00 87.75 68 GLY A O 1
ATOM 517 N N . ASP A 1 69 ? -7.669 -3.868 9.923 1.00 88.31 69 ASP A N 1
ATOM 518 C CA . ASP A 1 69 ? -7.401 -4.808 11.004 1.00 88.31 69 ASP A CA 1
ATOM 519 C C . ASP A 1 69 ? -5.974 -4.766 11.542 1.00 88.31 69 ASP A C 1
ATOM 521 O O . ASP A 1 69 ? -5.670 -5.399 12.560 1.00 88.31 69 ASP A O 1
ATOM 525 N N . ASN A 1 70 ? -5.058 -4.046 10.890 1.00 87.62 70 ASN A N 1
ATOM 526 C CA . ASN A 1 70 ? -3.662 -4.048 11.295 1.00 87.62 70 ASN A CA 1
ATOM 527 C C . ASN A 1 70 ? -3.501 -3.324 12.646 1.00 87.62 70 ASN A C 1
ATOM 529 O O . ASN A 1 70 ? -3.545 -2.091 12.703 1.00 87.62 70 ASN A O 1
ATOM 533 N N . PRO A 1 71 ? -3.177 -4.036 13.747 1.00 82.81 71 PRO A N 1
ATOM 534 C CA . PRO A 1 71 ? -3.091 -3.434 15.079 1.00 82.81 71 PRO A CA 1
ATOM 535 C C . PRO A 1 71 ? -1.881 -2.505 15.238 1.00 82.81 71 PRO A C 1
ATOM 537 O O . PRO A 1 71 ? -1.772 -1.782 16.231 1.00 82.81 71 PRO A O 1
ATOM 540 N N . SER A 1 72 ? -0.932 -2.558 14.297 1.00 85.94 72 SER A N 1
ATOM 541 C CA . SER A 1 72 ? 0.206 -1.634 14.253 1.00 85.94 72 SER A CA 1
ATOM 542 C C . SER A 1 72 ? -0.133 -0.326 13.537 1.00 85.94 72 SER A C 1
ATOM 544 O O . SER A 1 72 ? 0.689 0.593 13.569 1.00 85.94 72 SER A O 1
ATOM 546 N N . GLY A 1 73 ? -1.301 -0.245 12.896 1.00 81.12 73 GLY A N 1
ATOM 547 C CA . GLY A 1 73 ? -1.726 0.906 12.123 1.00 81.12 73 GLY A CA 1
ATOM 548 C C . GLY A 1 73 ? -2.580 1.915 12.880 1.00 81.12 73 GLY A C 1
ATOM 549 O O . GLY A 1 73 ? -2.874 1.774 14.072 1.00 81.12 73 GLY A O 1
ATOM 550 N N . THR A 1 74 ? -2.931 3.003 12.195 1.00 82.25 74 THR A N 1
ATOM 551 C CA . THR A 1 74 ? -3.836 4.020 12.737 1.00 82.25 74 THR A CA 1
ATOM 552 C C . THR A 1 74 ? -5.277 3.575 12.581 1.00 82.25 74 THR A C 1
ATOM 554 O O . THR A 1 74 ? -5.623 2.957 11.583 1.00 82.25 74 THR A O 1
ATOM 557 N N . GLU A 1 75 ? -6.101 3.893 13.584 1.00 76.88 75 GLU A N 1
ATOM 558 C CA . GLU A 1 75 ? -7.549 3.629 13.552 1.00 76.88 75 GLU A CA 1
ATOM 559 C C . GLU A 1 75 ? -7.899 2.149 13.320 1.00 76.88 75 GLU A C 1
ATOM 561 O O . GLU A 1 75 ? -8.923 1.842 12.726 1.00 76.88 75 GLU A O 1
ATOM 566 N N . TRP A 1 76 ? -7.046 1.248 13.827 1.00 79.38 76 TRP A N 1
ATOM 567 C CA . TRP A 1 76 ? -7.220 -0.193 13.676 1.00 79.38 76 TRP A CA 1
ATOM 568 C C . TRP A 1 76 ? -8.531 -0.689 14.287 1.00 79.38 76 TRP A C 1
ATOM 570 O O . TRP A 1 76 ? -8.911 -0.259 15.389 1.00 79.38 76 TRP A O 1
ATOM 580 N N . ASP A 1 77 ? -9.186 -1.625 13.605 1.00 80.88 77 ASP A N 1
ATOM 581 C CA . ASP A 1 77 ? -10.384 -2.250 14.120 1.00 80.88 77 ASP A CA 1
ATOM 582 C C . ASP A 1 77 ? -10.068 -3.244 15.239 1.00 80.88 77 ASP A C 1
ATOM 584 O O . ASP A 1 77 ? -9.298 -4.197 15.128 1.00 80.88 77 ASP A O 1
ATOM 588 N N . ALA A 1 78 ? -10.708 -3.006 16.380 1.00 79.25 78 ALA A N 1
ATOM 589 C CA . ALA A 1 78 ? -10.626 -3.887 17.524 1.00 79.25 78 ALA A CA 1
ATOM 590 C C . ALA A 1 78 ? -11.463 -5.161 17.365 1.00 79.25 78 ALA A C 1
ATOM 592 O O . ALA A 1 78 ? -11.353 -6.053 18.217 1.00 79.25 78 ALA A O 1
ATOM 593 N N . CYS A 1 79 ? -12.359 -5.221 16.381 1.00 80.88 79 CYS A N 1
ATOM 594 C CA . CYS A 1 79 ? -13.336 -6.282 16.197 1.00 80.88 79 CYS A CA 1
ATOM 595 C C . CYS A 1 79 ? -13.447 -6.759 14.751 1.00 80.88 79 CYS A C 1
ATOM 597 O O . CYS A 1 79 ? -14.565 -6.904 14.280 1.00 80.88 79 CYS A O 1
ATOM 599 N N . SER A 1 80 ? -12.316 -7.190 14.188 1.00 83.81 80 SER A N 1
ATOM 600 C CA . SER A 1 80 ? -12.116 -7.738 12.833 1.00 83.81 80 SER A CA 1
ATOM 601 C C . SER A 1 80 ? -13.100 -8.816 12.346 1.00 83.81 80 SER A C 1
ATOM 603 O O . SER A 1 80 ? -12.990 -9.331 11.240 1.00 83.81 80 SER A O 1
ATOM 605 N N . ASP A 1 81 ? -13.998 -9.304 13.204 1.00 82.25 81 ASP A N 1
ATOM 606 C CA . ASP A 1 81 ? -15.027 -10.286 12.869 1.00 82.25 81 ASP A CA 1
ATOM 607 C C . ASP A 1 81 ? -16.444 -9.689 12.794 1.00 82.25 81 ASP A C 1
ATOM 609 O O . ASP A 1 81 ? -17.413 -10.450 12.634 1.00 82.25 81 ASP A O 1
ATOM 613 N N . ARG A 1 82 ? -16.620 -8.374 12.994 1.00 79.69 82 ARG A N 1
ATOM 614 C CA . ARG A 1 82 ? -17.932 -7.753 13.206 1.00 79.69 82 ARG A CA 1
ATOM 615 C C . ARG A 1 82 ? -18.012 -6.312 12.699 1.00 79.69 82 ARG A C 1
ATOM 617 O O . ARG A 1 82 ? -17.681 -5.401 13.463 1.00 79.69 82 ARG A O 1
ATOM 624 N N . PRO A 1 83 ? -18.753 -6.091 11.596 1.00 77.94 83 PRO A N 1
ATOM 625 C CA . PRO A 1 83 ? -18.819 -4.774 10.992 1.00 77.94 83 PRO A CA 1
ATOM 626 C C . PRO A 1 83 ? -19.429 -3.759 11.960 1.00 77.94 83 PRO A C 1
ATOM 628 O O . PRO A 1 83 ? -20.495 -3.996 12.563 1.00 77.94 83 PRO A O 1
ATOM 631 N N . GLY A 1 84 ? -18.758 -2.625 12.124 1.00 75.00 84 GLY A N 1
ATOM 632 C CA . GLY A 1 84 ? -19.000 -1.702 13.216 1.00 75.00 84 GLY A CA 1
ATOM 633 C C . GLY A 1 84 ? -18.533 -0.275 12.953 1.00 75.00 84 GLY A C 1
ATOM 634 O O . GLY A 1 84 ? -18.656 0.279 11.872 1.00 75.00 84 GLY A O 1
ATOM 635 N N . ASN A 1 85 ? -18.208 0.416 14.040 1.00 65.44 85 ASN A N 1
ATOM 636 C CA . ASN A 1 85 ? -17.561 1.720 13.990 1.00 65.44 85 ASN A CA 1
ATOM 637 C C . ASN A 1 85 ? -16.528 1.682 15.102 1.00 65.44 85 ASN A C 1
ATOM 639 O O . ASN A 1 85 ? -16.880 1.782 16.290 1.00 65.44 85 ASN A O 1
ATOM 643 N N . SER A 1 86 ? -15.291 1.465 14.692 1.00 58.34 86 SER A N 1
ATOM 644 C CA . SER A 1 86 ? -14.116 1.077 15.470 1.00 58.34 86 SER A CA 1
ATOM 645 C C . SER A 1 86 ? -13.623 2.230 16.342 1.00 58.34 86 SER A C 1
ATOM 647 O O . SER A 1 86 ? -12.504 2.714 16.266 1.00 58.34 86 SER A O 1
ATOM 649 N N . THR A 1 87 ? -14.502 2.757 17.195 1.00 49.56 87 THR A N 1
ATOM 650 C CA . THR A 1 87 ? -14.292 4.059 17.849 1.00 49.56 87 THR A CA 1
ATOM 651 C C . THR A 1 87 ? -13.579 3.980 19.185 1.00 49.56 87 THR A C 1
ATOM 653 O O . THR A 1 87 ? -13.385 5.012 19.831 1.00 49.56 87 THR A O 1
ATOM 656 N N . VAL A 1 88 ? -13.179 2.797 19.658 1.00 46.56 88 VAL A N 1
ATOM 657 C CA . VAL A 1 88 ? -12.547 2.717 20.973 1.00 46.56 88 VAL A CA 1
ATOM 658 C C . VAL A 1 88 ? -11.622 1.503 21.094 1.00 46.56 88 VAL A C 1
ATOM 660 O O . VAL A 1 88 ? -12.083 0.365 21.078 1.00 46.56 88 VAL A O 1
ATOM 663 N N . ILE A 1 89 ? -10.361 1.759 21.472 1.00 48.88 89 ILE A N 1
ATOM 664 C CA . ILE A 1 89 ? -9.394 0.822 22.107 1.00 48.88 89 ILE A CA 1
ATOM 665 C C . ILE A 1 89 ? -9.967 0.153 23.398 1.00 48.88 89 ILE A C 1
ATOM 667 O O . ILE A 1 89 ? -9.296 -0.541 24.156 1.00 48.88 89 ILE A O 1
ATOM 671 N N . ALA A 1 90 ? -11.257 0.317 23.671 1.00 38.88 90 ALA A N 1
ATOM 672 C CA . ALA A 1 90 ? -12.028 -0.389 24.667 1.00 38.88 90 ALA A CA 1
ATOM 673 C C . ALA A 1 90 ? -13.502 -0.402 24.227 1.00 38.88 90 ALA A C 1
ATOM 675 O O . ALA A 1 90 ? -14.153 0.628 24.357 1.00 38.88 90 ALA A O 1
ATOM 676 N N . LEU A 1 91 ? -14.032 -1.568 23.823 1.00 40.53 91 LEU A N 1
ATOM 677 C CA . LEU A 1 91 ? -15.467 -1.922 23.654 1.00 40.53 91 LEU A CA 1
ATOM 678 C C . LEU A 1 91 ? -15.962 -2.253 22.223 1.00 40.53 91 LEU A C 1
ATOM 680 O O . LEU A 1 91 ? -17.175 -2.254 22.013 1.00 40.53 91 LEU A O 1
ATOM 684 N N . GLY A 1 92 ? -15.100 -2.629 21.272 1.00 37.66 92 GLY A N 1
ATOM 685 C CA . GLY A 1 92 ? -15.548 -3.068 19.935 1.00 37.66 92 GLY A CA 1
ATOM 686 C C . GLY A 1 92 ? -16.536 -4.256 19.931 1.00 37.66 92 GLY A C 1
ATOM 687 O O . GLY A 1 92 ? -17.424 -4.330 19.095 1.00 37.66 92 GLY A O 1
ATOM 688 N N . ALA A 1 93 ? -16.512 -5.154 20.923 1.00 42.19 93 ALA A N 1
ATOM 689 C CA . ALA A 1 93 ? -17.352 -6.361 20.879 1.00 42.19 93 ALA A CA 1
ATOM 690 C C . ALA A 1 93 ? -18.804 -6.175 21.388 1.00 42.19 93 ALA A C 1
ATOM 692 O O . ALA A 1 93 ? -19.484 -7.167 21.682 1.00 42.19 93 ALA A O 1
ATOM 693 N N . LEU A 1 94 ? -19.291 -4.938 21.569 1.00 39.59 94 LEU A N 1
ATOM 694 C CA . LEU A 1 94 ? -20.520 -4.671 22.335 1.00 39.59 94 LEU A CA 1
ATOM 695 C C . LEU A 1 94 ? -21.500 -3.652 21.733 1.00 39.59 94 LEU A C 1
ATOM 697 O O . LEU A 1 94 ? -22.301 -3.073 22.465 1.00 39.59 94 LEU A O 1
ATOM 701 N N . THR A 1 95 ? -21.587 -3.496 20.415 1.00 40.66 95 THR A N 1
ATOM 702 C CA . THR A 1 95 ? -22.694 -2.733 19.795 1.00 40.66 95 THR A CA 1
ATOM 703 C C . THR A 1 95 ? -23.895 -3.601 19.428 1.00 40.66 95 THR A C 1
ATOM 705 O O . THR A 1 95 ? -24.540 -3.394 18.416 1.00 40.66 95 THR A O 1
ATOM 708 N N . MET A 1 96 ? -24.301 -4.514 20.315 1.00 38.53 96 MET A N 1
ATOM 709 C CA . MET A 1 96 ? -25.683 -5.020 20.325 1.00 38.53 96 MET A CA 1
ATOM 710 C C . MET A 1 96 ? -26.198 -5.343 21.737 1.00 38.53 96 MET A C 1
ATOM 712 O O . MET A 1 96 ? -26.920 -6.317 21.939 1.00 38.53 96 MET A O 1
ATOM 716 N N . ARG A 1 97 ? -25.873 -4.517 22.749 1.00 42.69 97 ARG A N 1
ATOM 717 C CA . ARG A 1 97 ? -26.736 -4.370 23.946 1.00 42.69 97 ARG A CA 1
ATOM 718 C C . ARG A 1 97 ? -26.436 -3.125 24.795 1.00 42.69 97 ARG A C 1
ATOM 720 O O . ARG A 1 97 ? -26.192 -3.221 25.986 1.00 42.69 97 ARG A O 1
ATOM 727 N N . GLY A 1 98 ? -26.603 -1.950 24.190 1.00 39.72 98 GLY A N 1
ATOM 728 C CA . GLY A 1 98 ? -27.047 -0.747 24.903 1.00 39.72 98 GLY A CA 1
ATOM 729 C C . GLY A 1 98 ? -26.006 0.036 25.718 1.00 39.72 98 GLY A C 1
ATOM 730 O O . GLY A 1 98 ? -25.494 -0.435 26.723 1.00 39.72 98 GLY A O 1
ATOM 731 N N . MET A 1 99 ? -25.929 1.329 25.373 1.00 44.16 99 MET A N 1
ATOM 732 C CA . MET A 1 99 ? -25.430 2.466 26.166 1.00 44.16 99 MET A CA 1
ATOM 733 C C . MET A 1 99 ? -23.906 2.634 26.241 1.00 44.16 99 MET A C 1
ATOM 735 O O . MET A 1 99 ? -23.300 1.947 27.042 1.00 44.16 99 MET A O 1
ATOM 739 N N . VAL A 1 100 ? -23.346 3.653 25.559 1.00 40.53 100 VAL A N 1
ATOM 740 C CA . VAL A 1 100 ? -22.633 4.803 26.179 1.00 40.53 100 VAL A CA 1
ATOM 741 C C . VAL A 1 100 ? -22.585 5.991 25.187 1.00 40.53 100 VAL A C 1
ATOM 743 O O . VAL A 1 100 ? -21.978 5.903 24.132 1.00 40.53 100 VAL A O 1
ATOM 746 N N . GLY A 1 101 ? -23.224 7.114 25.534 1.00 33.16 101 GLY A N 1
ATOM 747 C CA . GLY A 1 101 ? -23.242 8.387 24.785 1.00 33.16 101 GLY A CA 1
ATOM 748 C C . GLY A 1 101 ? -24.427 9.247 25.248 1.00 33.16 101 GLY A C 1
ATOM 749 O O . GLY A 1 101 ? -25.454 8.669 25.599 1.00 33.16 101 GLY A O 1
ATOM 750 N N . PRO A 1 102 ? -24.287 10.582 25.390 1.00 37.53 102 PRO A N 1
ATOM 751 C CA . PRO A 1 102 ? -24.917 11.377 26.451 1.00 37.53 102 PRO A CA 1
ATOM 752 C C . PRO A 1 102 ? -26.421 11.127 26.541 1.00 37.53 102 PRO A C 1
ATOM 754 O O . PRO A 1 102 ? -27.134 11.294 25.554 1.00 37.53 102 PRO A O 1
ATOM 757 N N . MET A 1 103 ? -26.893 10.725 27.73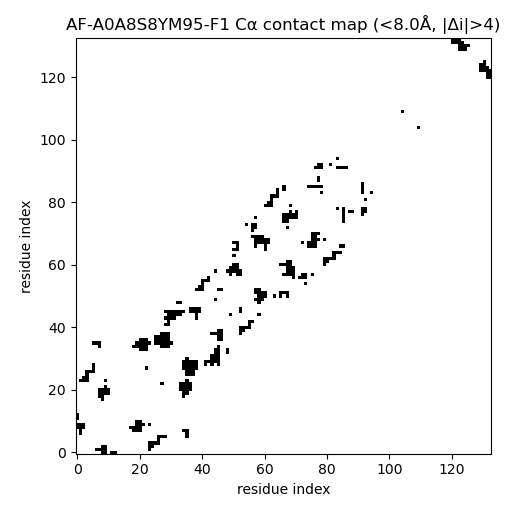0 1.00 38.31 103 MET A N 1
ATOM 758 C CA . MET A 1 103 ? -28.296 10.419 28.030 1.00 38.31 103 MET A CA 1
ATOM 759 C C . MET A 1 103 ? -29.235 11.556 27.595 1.00 38.31 103 MET A C 1
ATOM 761 O O . MET A 1 103 ? -29.637 12.406 28.384 1.00 38.31 103 MET A O 1
ATOM 765 N N . THR A 1 104 ? -29.659 11.524 26.341 1.00 41.22 104 THR A N 1
ATOM 766 C CA . THR A 1 104 ? -30.843 12.213 25.840 1.00 41.22 104 THR A CA 1
ATOM 767 C C . THR A 1 104 ? -31.843 11.137 25.444 1.00 41.22 104 THR A C 1
ATOM 769 O O . THR A 1 104 ? -32.267 10.996 24.303 1.00 41.22 104 THR A O 1
ATOM 772 N N . MET A 1 105 ? -32.226 10.320 26.429 1.00 39.06 105 MET A N 1
ATOM 773 C CA . MET A 1 105 ? -33.371 9.432 26.269 1.00 39.06 105 MET A CA 1
ATOM 774 C C . MET A 1 105 ? -34.621 10.295 26.078 1.00 39.06 105 MET A C 1
ATOM 776 O O . MET A 1 105 ? -34.989 11.081 26.955 1.00 39.06 105 MET A O 1
ATOM 780 N N . ARG A 1 106 ? -35.299 10.136 24.934 1.00 44.91 106 ARG A N 1
ATOM 781 C CA . ARG A 1 106 ? -36.677 10.611 24.758 1.00 44.91 106 ARG A CA 1
ATOM 782 C C . ARG A 1 106 ? -37.514 10.126 25.948 1.00 44.91 106 ARG A C 1
ATOM 784 O O . ARG A 1 106 ? -37.471 8.950 26.306 1.00 44.91 106 ARG A O 1
ATOM 791 N N . MET A 1 107 ? -38.294 11.042 26.529 1.00 45.16 107 MET A N 1
ATOM 792 C CA . MET A 1 107 ? -39.100 10.892 27.757 1.00 45.16 107 MET A CA 1
ATOM 793 C C . MET A 1 107 ? -40.076 9.696 27.783 1.00 45.16 107 MET A C 1
ATOM 795 O O . MET A 1 107 ? -40.705 9.454 28.810 1.00 45.16 107 MET A O 1
ATOM 799 N N . SER A 1 108 ? -40.215 8.951 26.689 1.00 49.56 108 SER A N 1
ATOM 800 C CA . SER A 1 108 ? -41.200 7.882 26.523 1.00 49.56 108 SER A CA 1
ATOM 801 C C . SER A 1 108 ? -40.741 6.504 27.021 1.00 49.56 108 SER A C 1
ATOM 803 O O . SER A 1 108 ? -41.594 5.664 27.272 1.00 49.56 108 SER A O 1
ATOM 805 N N . LEU A 1 109 ? -39.434 6.253 27.190 1.00 47.28 109 LEU A N 1
ATOM 806 C CA . LEU A 1 109 ? -38.906 4.913 27.537 1.00 47.28 109 LEU A CA 1
ATOM 807 C C . LEU A 1 109 ? -38.390 4.766 28.984 1.00 47.28 109 LEU A C 1
ATOM 809 O O . LEU A 1 109 ? -38.018 3.675 29.405 1.00 47.28 109 LEU A O 1
ATOM 813 N N . ILE A 1 110 ? -38.406 5.831 29.793 1.00 48.84 110 ILE A N 1
ATOM 814 C CA . ILE A 1 110 ? -37.882 5.807 31.179 1.00 48.84 110 ILE A CA 1
ATOM 815 C C . ILE A 1 110 ? -38.856 5.124 32.168 1.00 48.84 110 ILE A C 1
ATOM 817 O O . ILE A 1 110 ? -38.467 4.731 33.269 1.00 48.84 110 ILE A O 1
ATOM 821 N N . ALA A 1 111 ? -40.128 4.950 31.800 1.00 44.25 111 ALA A N 1
ATOM 822 C CA . ALA A 1 111 ? -41.152 4.479 32.734 1.00 44.25 111 ALA A CA 1
ATOM 823 C C . ALA A 1 111 ? -41.054 2.982 33.090 1.00 44.25 111 ALA A C 1
ATOM 825 O O . ALA A 1 111 ? -41.493 2.599 34.174 1.00 44.25 111 ALA A O 1
ATOM 826 N N . GLU A 1 112 ? -40.459 2.144 32.236 1.00 47.94 112 GLU A N 1
ATOM 827 C CA . GLU A 1 112 ? -40.444 0.685 32.445 1.00 47.94 112 GLU A CA 1
ATOM 828 C C . GLU A 1 112 ? -39.102 0.147 32.959 1.00 47.94 112 GLU A C 1
ATOM 830 O O . GLU A 1 112 ? -39.072 -0.851 33.679 1.00 47.94 112 GLU A O 1
ATOM 835 N N . PHE A 1 113 ? -37.994 0.855 32.717 1.00 40.09 113 PHE A N 1
ATOM 836 C CA . PHE A 1 113 ? -36.654 0.382 33.089 1.00 40.09 113 PHE A CA 1
ATOM 837 C C . PHE A 1 113 ? -36.389 0.379 34.609 1.00 40.09 113 PHE A C 1
ATOM 839 O O . PHE A 1 113 ? -35.507 -0.321 35.100 1.00 40.09 113 PHE A O 1
ATOM 846 N N . THR A 1 114 ? -37.173 1.126 35.391 1.00 45.25 114 THR A N 1
ATOM 847 C CA . THR A 1 114 ? -36.974 1.251 36.848 1.00 45.25 114 THR A CA 1
ATOM 848 C C . THR A 1 114 ? -37.626 0.141 37.674 1.00 45.25 114 THR A C 1
ATOM 850 O O . THR A 1 114 ? -37.409 0.092 38.884 1.00 45.25 114 THR A O 1
ATOM 853 N N . ARG A 1 115 ? -38.400 -0.774 37.070 1.00 49.38 115 ARG A N 1
ATOM 854 C CA . ARG A 1 115 ? -39.072 -1.845 37.829 1.00 49.38 115 ARG A CA 1
ATOM 855 C C . ARG A 1 115 ? -38.298 -3.154 37.939 1.00 49.38 115 ARG A C 1
ATOM 857 O O . ARG A 1 115 ? -38.657 -3.948 38.801 1.00 49.38 115 ARG A O 1
ATOM 864 N N . GLN A 1 116 ? -37.275 -3.396 37.116 1.00 49.47 116 GLN A N 1
ATOM 865 C CA . GLN A 1 116 ? -36.793 -4.773 36.936 1.00 49.47 116 GLN A CA 1
ATOM 866 C C . GLN A 1 116 ? -35.337 -5.054 37.337 1.00 49.47 116 GLN A C 1
ATOM 868 O O . GLN A 1 116 ? -34.985 -6.224 37.420 1.00 49.47 116 GLN A O 1
ATOM 873 N N . TRP A 1 117 ? -34.508 -4.045 37.648 1.00 46.50 117 TRP A N 1
ATOM 874 C CA . TRP A 1 117 ? -33.054 -4.284 37.759 1.00 46.50 117 TRP A CA 1
ATOM 875 C C . TRP A 1 117 ? -32.317 -3.745 38.992 1.00 46.50 117 TRP A C 1
ATOM 877 O O . TRP A 1 117 ? -31.107 -3.922 39.072 1.00 46.50 117 TRP A O 1
ATOM 887 N N . LEU A 1 118 ? -32.985 -3.145 39.984 1.00 45.44 118 LEU A N 1
ATOM 888 C CA . LEU A 1 118 ? -32.301 -2.653 41.193 1.00 45.44 118 LEU A CA 1
ATOM 889 C C . LEU A 1 118 ? -33.174 -2.786 42.459 1.00 45.44 118 LEU A C 1
ATOM 891 O O . LEU A 1 118 ? -33.725 -1.789 42.937 1.00 45.44 118 LEU A O 1
ATOM 895 N N . PRO A 1 119 ? -33.338 -3.995 43.033 1.00 43.84 119 PRO A N 1
ATOM 896 C CA . PRO A 1 119 ? -34.024 -4.140 44.310 1.00 43.84 119 PRO A CA 1
ATOM 897 C C . PRO A 1 119 ? -33.184 -3.475 45.413 1.00 43.84 119 PRO A C 1
ATOM 899 O O . PRO A 1 119 ? -32.101 -3.945 45.743 1.00 43.84 119 PRO A O 1
ATOM 902 N N . GLY A 1 120 ? -33.672 -2.360 45.968 1.00 56.34 120 GLY A N 1
ATOM 903 C CA . GLY A 1 120 ? -33.076 -1.718 47.151 1.00 56.34 120 GLY A CA 1
ATOM 904 C C . GLY A 1 120 ? -32.861 -0.205 47.074 1.00 56.34 120 GLY A C 1
ATOM 905 O O . GLY A 1 120 ? -32.608 0.415 48.103 1.00 56.34 120 GLY A O 1
ATOM 906 N N . PHE A 1 121 ? -33.009 0.423 45.905 1.00 55.09 121 PHE A N 1
ATOM 907 C CA . PHE A 1 121 ? -32.750 1.859 45.756 1.00 55.09 121 PHE A CA 1
ATOM 908 C C . PHE A 1 121 ? -34.026 2.690 45.942 1.00 55.09 121 PHE A C 1
ATOM 910 O O . PHE A 1 121 ? -35.010 2.531 45.217 1.00 55.09 121 PHE A O 1
ATOM 917 N N . ARG A 1 122 ? -34.017 3.589 46.935 1.00 56.59 122 ARG A N 1
ATOM 918 C CA . ARG A 1 122 ? -35.114 4.531 47.199 1.00 56.59 122 ARG A CA 1
ATOM 919 C C . ARG A 1 122 ? -34.914 5.802 46.379 1.00 56.59 122 ARG A C 1
ATOM 921 O O . ARG A 1 122 ? -33.928 6.509 46.542 1.00 56.59 122 ARG A O 1
ATOM 928 N N . TRP A 1 123 ? -35.891 6.124 45.540 1.00 55.91 123 TRP A N 1
ATOM 929 C CA . TRP A 1 123 ? -35.904 7.344 44.736 1.00 55.91 123 TRP A CA 1
ATOM 930 C C . TRP A 1 123 ? -36.914 8.350 45.293 1.00 55.91 123 TRP A C 1
ATOM 932 O O . TRP A 1 123 ? -38.019 7.969 45.684 1.00 55.91 123 TRP A O 1
ATOM 942 N N . ARG A 1 124 ? -36.572 9.647 45.293 1.00 54.59 124 ARG A N 1
ATOM 943 C CA . ARG A 1 124 ? -37.515 10.732 45.620 1.00 54.59 124 ARG A CA 1
ATOM 944 C C . ARG A 1 124 ? -37.758 11.607 44.393 1.00 54.59 124 ARG A C 1
ATOM 946 O O . ARG A 1 124 ? -36.816 12.089 43.766 1.00 54.59 124 ARG A O 1
ATOM 953 N N . ARG A 1 125 ? -39.034 11.815 44.058 1.00 50.81 125 ARG A N 1
ATOM 954 C CA . ARG A 1 125 ? -39.452 12.651 42.927 1.00 50.81 125 ARG A CA 1
ATOM 955 C C . ARG A 1 125 ? -39.384 14.123 43.321 1.00 50.81 125 ARG A C 1
ATOM 957 O O . ARG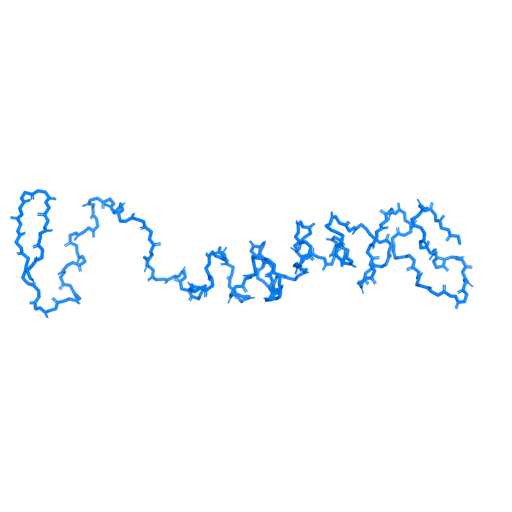 A 1 125 ? -40.054 14.529 44.269 1.00 50.81 125 ARG A O 1
ATOM 964 N N . LEU A 1 126 ? -38.618 14.915 42.577 1.00 50.97 126 LEU A N 1
ATOM 965 C CA . LEU A 1 126 ? -38.580 16.372 42.700 1.00 50.97 126 LEU A CA 1
ATOM 966 C C . LEU A 1 126 ? -38.948 16.981 41.344 1.00 50.97 126 LEU A C 1
ATOM 968 O O . LEU A 1 126 ? -38.107 17.263 40.492 1.00 50.97 126 LEU A O 1
ATOM 972 N N . GLY A 1 127 ? -40.255 17.140 41.128 1.00 64.88 127 GLY A N 1
ATOM 973 C CA . GLY A 1 127 ? -40.799 17.684 39.885 1.00 64.88 127 GLY A CA 1
ATOM 974 C C . GLY A 1 127 ? -40.516 16.780 38.682 1.00 64.88 127 GLY A C 1
ATOM 975 O O . GLY A 1 127 ? -40.909 15.613 38.669 1.00 64.88 127 GLY A O 1
ATOM 976 N N . ARG A 1 128 ? -39.849 17.330 37.661 1.00 53.62 128 ARG A N 1
ATOM 977 C CA . ARG A 1 128 ? -39.494 16.616 36.420 1.00 53.62 128 ARG A CA 1
ATOM 978 C C . ARG A 1 128 ? -38.190 15.817 36.512 1.00 53.62 128 ARG A C 1
ATOM 980 O O . ARG A 1 128 ? -37.732 15.309 35.498 1.00 53.62 128 ARG A O 1
ATOM 987 N N . TRP A 1 129 ? -37.607 15.696 37.701 1.00 39.19 129 TRP A N 1
ATOM 988 C CA . TRP A 1 129 ? -36.329 15.023 37.902 1.00 39.19 129 TRP A CA 1
ATOM 989 C C . TRP A 1 129 ? -36.380 14.102 39.125 1.00 39.19 129 TRP A C 1
ATOM 991 O O . TRP A 1 129 ? -37.182 14.290 40.046 1.00 39.19 129 TRP A O 1
ATOM 1001 N N . TRP A 1 130 ? -35.519 13.090 39.124 1.00 62.09 130 TRP A N 1
ATOM 1002 C CA . TRP A 1 130 ? -35.342 12.156 40.233 1.00 62.09 130 TRP A CA 1
ATOM 1003 C C . TRP A 1 130 ? -33.932 12.313 40.795 1.00 62.09 130 TRP A C 1
ATOM 1005 O O . TRP A 1 130 ? -32.969 12.364 40.035 1.00 62.09 130 TRP A O 1
ATOM 1015 N N . GLN A 1 131 ? -33.814 12.399 42.120 1.00 44.09 131 GLN A N 1
ATOM 1016 C CA . GLN A 1 131 ? -32.523 12.434 42.813 1.00 44.09 131 GLN A CA 1
ATOM 1017 C C . GLN A 1 131 ? -32.352 11.180 43.679 1.00 44.09 131 GLN A C 1
ATOM 1019 O O . GLN A 1 131 ? -33.308 10.719 44.314 1.00 44.09 131 GLN A O 1
ATOM 1024 N N . ARG A 1 132 ? -31.130 10.630 43.657 1.00 46.81 132 ARG A N 1
ATOM 1025 C CA . ARG A 1 132 ? -30.706 9.412 44.364 1.00 46.81 132 ARG A CA 1
ATOM 1026 C C . ARG A 1 132 ? -30.299 9.735 45.804 1.00 46.81 132 ARG A C 1
ATOM 1028 O O . ARG A 1 132 ? -29.648 10.754 46.025 1.00 46.81 132 ARG A O 1
ATOM 1035 N N . TRP A 1 133 ? -30.656 8.844 46.726 1.00 48.38 133 TRP A N 1
ATOM 1036 C CA . TRP A 1 133 ? -30.124 8.761 48.089 1.00 48.38 133 TRP A CA 1
ATOM 1037 C C . TRP A 1 133 ? -29.313 7.480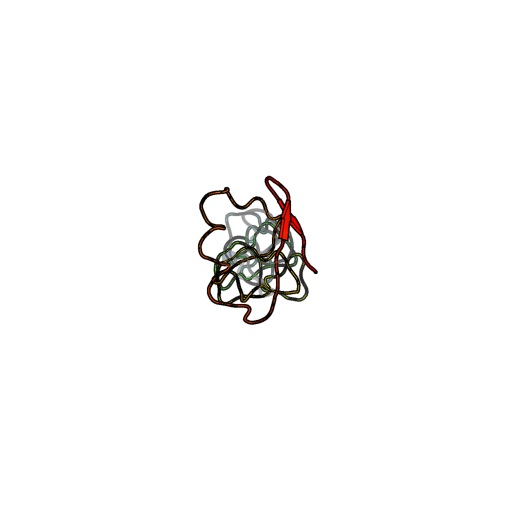 48.245 1.00 48.38 133 TRP A C 1
ATOM 1039 O O . TRP A 1 133 ? -29.694 6.478 47.593 1.00 48.38 133 TRP A O 1
#

Sequence (133 aa):
MDYDGDGFEDLSAGGPWGPYDDCVYEHGTSVRDRIGCLDSDGDGWSDEGDEVDDNPPQWEDADGDGFGDNPSGTEWDACSDRPGNSTVIALGALTMRGMVGPMTMRMSLIAEFTRQWLPGFRWRRLGRWWQRW